Protein AF-A0A920M8R5-F1 (afdb_monomer_lite)

Secondary structure (DSSP, 8-state):
--TTHHHHHHHHHHHHHHHHHHHHTSS-EEEE-SS--GGGEEE--TT---EEE--GGG-EEEETHHHHHHHHHHHS-HHHHHHHHHHHHHHHHHHHHHTT--S--HHHHHHHHHHHHHHHTSHHHHHHHTT--

Structure (mmCIF, N/CA/C/O backbone):
data_AF-A0A920M8R5-F1
#
_entry.id   AF-A0A920M8R5-F1
#
loop_
_atom_site.group_PDB
_atom_site.id
_atom_site.type_symbol
_atom_site.label_atom_id
_atom_site.label_alt_id
_atom_site.label_comp_id
_atom_site.label_asym_id
_atom_site.label_entity_id
_atom_site.label_seq_id
_atom_site.pdbx_PDB_ins_code
_atom_site.Cartn_x
_atom_site.Cartn_y
_atom_site.Cartn_z
_atom_site.occupancy
_atom_site.B_iso_or_equiv
_atom_site.auth_seq_id
_atom_site.auth_comp_id
_atom_site.auth_asym_id
_atom_site.auth_atom_id
_atom_site.pdbx_PDB_model_num
ATOM 1 N N . MET A 1 1 ? 11.599 -15.800 -18.158 1.00 58.66 1 MET A N 1
ATOM 2 C CA . MET A 1 1 ? 11.096 -14.411 -18.231 1.00 58.66 1 MET A CA 1
ATOM 3 C C . MET A 1 1 ? 10.410 -14.191 -19.572 1.00 58.66 1 MET A C 1
ATOM 5 O O . MET A 1 1 ? 10.930 -14.708 -20.558 1.00 58.66 1 MET A O 1
ATOM 9 N N . PRO A 1 2 ? 9.269 -13.483 -19.629 1.00 67.88 2 PRO A N 1
ATOM 10 C CA . PRO A 1 2 ? 8.701 -13.021 -20.895 1.00 67.88 2 PRO A CA 1
ATOM 11 C C . PRO A 1 2 ? 9.684 -12.091 -21.626 1.00 67.88 2 PRO A C 1
ATOM 13 O O . PRO A 1 2 ? 10.646 -11.592 -21.032 1.00 67.88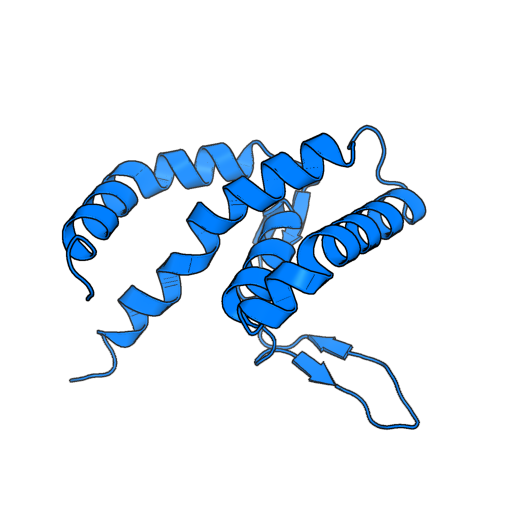 2 PRO A O 1
ATOM 16 N N . GLU A 1 3 ? 9.452 -11.880 -22.919 1.00 82.62 3 GLU A N 1
ATOM 17 C CA . GLU A 1 3 ? 10.273 -11.006 -23.761 1.00 82.62 3 GLU A CA 1
ATOM 18 C C . GLU A 1 3 ? 10.396 -9.597 -23.140 1.00 82.62 3 GLU A C 1
ATOM 20 O O . GLU A 1 3 ? 9.421 -9.049 -22.629 1.00 82.62 3 GLU A O 1
ATOM 25 N N . GLY A 1 4 ? 11.617 -9.048 -23.091 1.00 77.88 4 GLY A N 1
ATOM 26 C CA . GLY A 1 4 ? 11.930 -7.767 -22.430 1.00 77.88 4 GLY A CA 1
ATOM 27 C C . GLY A 1 4 ? 12.098 -7.820 -20.900 1.00 77.88 4 GLY A C 1
ATOM 28 O O . GLY A 1 4 ? 12.553 -6.851 -20.292 1.00 77.88 4 GLY A O 1
ATOM 29 N N . GLY A 1 5 ? 11.805 -8.951 -20.245 1.00 76.12 5 GLY A N 1
ATOM 30 C CA . GLY A 1 5 ? 11.856 -9.053 -18.780 1.00 76.12 5 GLY A CA 1
ATOM 31 C C . GLY A 1 5 ? 13.248 -8.834 -18.167 1.00 76.12 5 GLY A C 1
ATOM 32 O O . GLY A 1 5 ? 13.368 -8.203 -17.119 1.00 76.12 5 GLY A O 1
ATOM 33 N N . ALA A 1 6 ? 14.311 -9.303 -18.829 1.00 79.94 6 ALA A N 1
ATOM 34 C CA . ALA A 1 6 ? 15.690 -9.131 -18.354 1.00 79.94 6 ALA A CA 1
ATOM 35 C C . ALA A 1 6 ? 16.176 -7.673 -18.459 1.00 79.94 6 ALA A C 1
ATOM 37 O O . ALA A 1 6 ? 16.867 -7.171 -17.572 1.00 79.94 6 ALA A O 1
ATOM 38 N N . GLU A 1 7 ? 15.788 -6.973 -19.524 1.00 83.31 7 GLU A N 1
ATOM 39 C CA . GLU A 1 7 ? 16.110 -5.556 -19.727 1.00 83.31 7 GLU A CA 1
ATOM 40 C C . GLU A 1 7 ? 15.396 -4.693 -18.687 1.00 83.31 7 GLU A C 1
ATOM 42 O O . GLU A 1 7 ? 16.002 -3.791 -18.104 1.00 83.31 7 GLU A O 1
ATOM 47 N N . LEU A 1 8 ? 14.135 -5.023 -18.390 1.00 79.44 8 LEU A N 1
ATOM 48 C CA . LEU A 1 8 ? 13.354 -4.332 -17.373 1.00 79.44 8 LEU A CA 1
ATOM 49 C C . LEU A 1 8 ? 13.920 -4.564 -15.965 1.00 79.44 8 LEU A C 1
ATOM 51 O O . LEU A 1 8 ? 14.065 -3.603 -15.208 1.00 79.44 8 LEU A O 1
ATOM 55 N N . LEU A 1 9 ? 14.359 -5.789 -15.649 1.00 77.19 9 LEU A N 1
ATOM 56 C CA . LEU A 1 9 ? 15.069 -6.088 -14.401 1.00 77.19 9 LEU A CA 1
ATOM 57 C C . LEU A 1 9 ? 16.369 -5.279 -14.280 1.00 77.19 9 LEU A C 1
ATOM 59 O O . LEU A 1 9 ? 16.669 -4.725 -13.222 1.00 77.19 9 LEU A O 1
ATOM 63 N N . GLN A 1 10 ? 17.139 -5.164 -15.364 1.00 81.50 10 GLN A N 1
ATOM 64 C CA . GLN A 1 10 ? 18.386 -4.404 -15.351 1.00 81.50 10 GLN A CA 1
ATOM 65 C C . GLN A 1 10 ? 18.142 -2.894 -15.185 1.00 81.50 10 GLN A C 1
ATOM 67 O O . GLN A 1 10 ? 18.890 -2.220 -14.469 1.00 81.50 10 GLN A O 1
ATOM 72 N N . LEU A 1 11 ? 17.097 -2.356 -15.819 1.00 81.31 11 LEU A N 1
ATOM 73 C CA . LEU A 1 11 ? 16.655 -0.968 -15.647 1.00 81.31 11 LEU A CA 1
ATOM 74 C C . LEU A 1 11 ? 16.206 -0.695 -14.209 1.00 81.31 11 LEU A C 1
ATOM 76 O O . LEU A 1 11 ? 16.609 0.316 -13.624 1.00 81.31 11 LEU A O 1
ATOM 80 N N . PHE A 1 12 ? 15.422 -1.608 -13.634 1.00 81.25 12 PHE A N 1
ATOM 81 C CA . PHE A 1 12 ? 14.973 -1.531 -12.250 1.00 81.25 12 PHE A CA 1
ATOM 82 C C . PHE A 1 12 ? 16.157 -1.566 -11.285 1.00 81.25 12 PHE A C 1
ATOM 84 O O . PHE A 1 12 ? 16.301 -0.655 -10.477 1.00 81.25 12 PHE A O 1
ATOM 91 N N . SER A 1 13 ? 17.064 -2.537 -11.424 1.00 82.38 13 SER A N 1
ATOM 92 C CA . SER A 1 13 ? 18.252 -2.677 -10.571 1.00 82.38 13 SER A CA 1
ATOM 93 C C . SER A 1 13 ? 19.110 -1.402 -10.558 1.00 82.38 13 SER A C 1
ATOM 95 O O . SER A 1 13 ? 19.452 -0.889 -9.492 1.00 82.38 13 SER A O 1
ATOM 97 N N . LYS A 1 14 ? 19.365 -0.800 -11.730 1.00 86.62 14 LYS A N 1
ATOM 98 C CA . LYS A 1 14 ? 20.092 0.482 -11.851 1.00 86.62 14 LYS A CA 1
ATOM 99 C C . LYS A 1 14 ? 19.355 1.670 -11.220 1.00 86.62 14 LYS A C 1
ATOM 101 O O . LYS A 1 14 ? 19.975 2.691 -10.918 1.00 86.62 14 LYS A O 1
ATOM 106 N N . SER A 1 15 ? 18.043 1.552 -11.049 1.00 86.44 15 SER A N 1
ATOM 107 C CA . SER A 1 15 ? 17.162 2.596 -10.522 1.00 86.44 15 SER A CA 1
ATOM 108 C C . SER A 1 15 ? 16.694 2.318 -9.094 1.00 86.44 15 SER A C 1
ATOM 110 O O . SER A 1 15 ? 16.039 3.176 -8.512 1.00 86.44 15 SER A O 1
ATOM 112 N N . TYR A 1 16 ? 17.061 1.173 -8.509 1.00 83.19 16 TYR A N 1
ATOM 113 C CA . TYR A 1 16 ? 16.492 0.652 -7.266 1.00 83.19 16 TYR A CA 1
ATOM 114 C C . TYR A 1 16 ? 16.521 1.673 -6.130 1.00 83.19 16 TYR A C 1
ATOM 116 O O . TYR A 1 16 ? 15.489 1.966 -5.530 1.00 83.19 16 TYR A O 1
ATOM 124 N N . LEU A 1 17 ? 17.691 2.271 -5.879 1.00 85.88 17 LEU A N 1
ATOM 125 C CA . LEU A 1 17 ? 17.842 3.283 -4.836 1.00 85.88 17 LEU A CA 1
ATOM 126 C C . LEU A 1 17 ? 16.968 4.508 -5.119 1.00 85.88 17 LEU A C 1
ATOM 128 O O . LEU A 1 17 ? 16.285 4.979 -4.224 1.00 85.88 17 LEU A O 1
ATOM 132 N N . LYS A 1 18 ? 16.939 4.991 -6.367 1.00 89.38 18 LYS A N 1
ATOM 133 C CA . LYS A 1 18 ? 16.141 6.166 -6.751 1.00 89.38 18 LYS A CA 1
ATOM 134 C C . LYS A 1 18 ? 14.649 5.918 -6.558 1.00 89.38 18 LYS A C 1
ATOM 136 O O . LYS A 1 18 ? 13.948 6.787 -6.056 1.00 89.38 18 LYS A O 1
ATOM 141 N N . LEU A 1 19 ? 14.179 4.736 -6.950 1.00 88.44 19 LEU A N 1
ATOM 142 C CA . LEU A 1 19 ? 12.782 4.344 -6.814 1.00 88.44 19 LEU A CA 1
ATOM 143 C C . LEU A 1 19 ? 12.390 4.205 -5.336 1.00 88.44 19 LEU A C 1
ATOM 145 O O . LEU A 1 19 ? 11.349 4.718 -4.940 1.00 88.44 19 LEU A O 1
ATOM 149 N N . ASN A 1 20 ? 13.253 3.611 -4.506 1.00 87.56 20 ASN A N 1
ATOM 150 C CA . ASN A 1 20 ? 13.033 3.530 -3.059 1.00 87.56 20 ASN A CA 1
ATOM 151 C C . ASN A 1 20 ? 13.093 4.902 -2.374 1.00 87.56 20 ASN A C 1
ATOM 153 O O . ASN A 1 20 ? 12.281 5.174 -1.497 1.00 87.56 20 ASN A O 1
ATOM 157 N N . THR A 1 21 ? 13.996 5.797 -2.786 1.00 90.69 21 THR A N 1
ATOM 158 C CA . THR A 1 21 ? 14.029 7.182 -2.289 1.00 90.69 21 THR A CA 1
ATOM 159 C C . THR A 1 21 ? 12.745 7.925 -2.650 1.00 90.69 21 THR A C 1
ATOM 161 O O . THR A 1 21 ? 12.139 8.542 -1.784 1.00 90.69 21 THR A O 1
ATOM 164 N N . ALA A 1 22 ? 12.276 7.805 -3.892 1.00 92.25 22 ALA A N 1
ATOM 165 C CA . ALA A 1 22 ? 11.025 8.423 -4.321 1.00 92.25 22 ALA A CA 1
ATOM 166 C C . ALA A 1 22 ? 9.788 7.805 -3.642 1.00 92.25 22 ALA A C 1
ATOM 168 O O . ALA A 1 22 ? 8.803 8.502 -3.417 1.00 92.25 22 ALA A O 1
ATOM 169 N N . LEU A 1 23 ? 9.815 6.512 -3.291 1.00 90.25 23 LEU A N 1
ATOM 170 C CA . LEU A 1 23 ? 8.786 5.913 -2.436 1.00 90.25 23 LEU A CA 1
ATOM 171 C C . LEU A 1 23 ? 8.848 6.521 -1.029 1.00 90.25 23 LEU A C 1
ATOM 173 O O . LEU A 1 23 ? 7.821 6.921 -0.497 1.00 90.25 23 LEU A O 1
ATOM 177 N N . ALA A 1 24 ? 10.042 6.645 -0.447 1.00 91.00 24 ALA A N 1
ATOM 178 C CA . ALA A 1 24 ? 10.251 7.202 0.888 1.00 91.00 24 ALA A CA 1
ATOM 179 C C . ALA A 1 24 ? 9.786 8.669 1.024 1.00 91.00 24 ALA A C 1
ATOM 181 O O . ALA A 1 24 ? 9.416 9.099 2.113 1.00 91.00 24 ALA A O 1
ATOM 182 N N . GLU A 1 25 ? 9.744 9.435 -0.064 1.00 93.12 25 GLU A N 1
ATOM 183 C CA . GLU A 1 25 ? 9.204 10.803 -0.075 1.00 93.12 25 GLU A CA 1
ATOM 184 C C . GLU A 1 25 ? 7.668 10.867 0.053 1.00 93.12 25 GLU A C 1
ATOM 186 O O . GLU A 1 25 ? 7.113 11.947 0.257 1.00 93.12 25 GLU A O 1
ATOM 191 N N . ARG A 1 26 ? 6.970 9.729 -0.043 1.00 93.19 26 ARG A N 1
ATOM 192 C CA . ARG A 1 26 ? 5.503 9.646 0.042 1.00 93.19 26 ARG A CA 1
ATOM 193 C C . ARG A 1 26 ? 5.022 9.536 1.484 1.00 93.19 26 ARG A C 1
ATOM 195 O O . ARG A 1 26 ? 5.782 9.219 2.395 1.00 93.19 26 ARG A O 1
ATOM 202 N N . ALA A 1 27 ? 3.736 9.786 1.691 1.00 89.75 27 ALA A N 1
ATOM 203 C CA . ALA A 1 27 ? 3.084 9.823 2.995 1.00 89.75 27 ALA A CA 1
ATOM 204 C C . ALA A 1 27 ? 1.697 9.154 2.910 1.00 89.75 27 ALA A C 1
ATOM 206 O O . ALA A 1 27 ? 1.200 8.972 1.805 1.00 89.75 27 ALA A O 1
ATOM 207 N N . PRO A 1 28 ? 1.054 8.803 4.038 1.00 94.75 28 PRO A N 1
ATOM 208 C CA . PRO A 1 28 ? 1.564 8.840 5.409 1.00 94.75 28 PRO A CA 1
ATOM 209 C C . PRO A 1 28 ? 2.534 7.689 5.709 1.00 94.75 28 PRO A C 1
ATOM 211 O O . PRO A 1 28 ? 2.356 6.561 5.248 1.00 94.75 28 PRO A O 1
ATOM 214 N N . TRP A 1 29 ? 3.557 7.976 6.520 1.00 95.81 29 TRP A N 1
ATOM 215 C CA . TRP A 1 29 ? 4.468 6.953 7.038 1.00 95.81 29 TRP A CA 1
ATOM 216 C C . TRP A 1 29 ? 3.848 6.222 8.224 1.00 95.81 29 TRP A C 1
ATOM 218 O O . TRP A 1 29 ? 3.352 6.851 9.156 1.00 95.81 29 TRP A O 1
ATOM 228 N N . THR A 1 30 ? 3.971 4.902 8.222 1.00 95.69 30 THR A N 1
ATOM 229 C CA . THR A 1 30 ? 3.514 4.011 9.288 1.00 95.69 30 THR A CA 1
ATOM 230 C C . THR A 1 30 ? 4.518 2.872 9.492 1.00 95.69 30 THR A C 1
ATOM 232 O O . THR A 1 30 ? 5.576 2.830 8.853 1.00 95.69 30 THR A O 1
ATOM 235 N N . LEU A 1 31 ? 4.209 1.976 10.423 1.00 96.38 31 LEU A N 1
ATOM 236 C CA . LEU A 1 31 ? 4.829 0.663 10.510 1.00 96.38 31 LEU A CA 1
ATOM 237 C C . LEU A 1 31 ? 4.241 -0.211 9.395 1.00 96.38 31 LEU A C 1
ATOM 239 O O . LEU A 1 31 ? 3.056 -0.529 9.428 1.00 96.38 31 LEU A O 1
ATOM 243 N N . ALA A 1 32 ? 5.058 -0.537 8.401 1.00 94.31 32 ALA A N 1
ATOM 244 C CA . ALA A 1 32 ? 4.691 -1.351 7.252 1.00 94.31 32 ALA A CA 1
ATOM 245 C C . ALA A 1 32 ? 5.190 -2.789 7.440 1.00 94.31 32 ALA A C 1
ATOM 247 O O . ALA A 1 32 ? 6.297 -3.022 7.938 1.00 94.31 32 ALA A O 1
ATOM 248 N N . HIS A 1 33 ? 4.374 -3.742 7.012 1.00 95.50 33 HIS A N 1
ATOM 249 C CA . HIS A 1 33 ? 4.674 -5.166 7.013 1.00 95.50 33 HIS A CA 1
ATOM 250 C C . HIS A 1 33 ? 5.753 -5.523 5.981 1.00 95.50 33 HIS A C 1
ATOM 252 O O . HIS A 1 33 ? 6.595 -6.381 6.227 1.00 95.50 33 HIS A O 1
ATOM 258 N N . GLN A 1 34 ? 5.746 -4.836 4.836 1.00 91.19 34 GLN A N 1
ATOM 259 C CA . GLN A 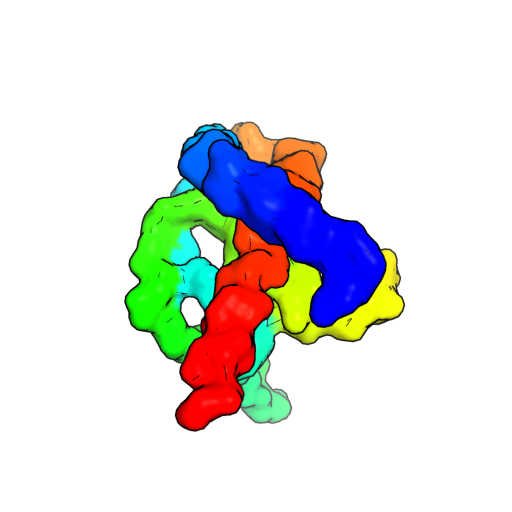1 34 ? 6.654 -4.992 3.695 1.00 91.19 34 GLN A CA 1
ATOM 260 C C . GLN A 1 34 ? 6.549 -6.299 2.891 1.00 91.19 34 GLN A C 1
ATOM 262 O O . GLN A 1 34 ? 7.046 -6.360 1.768 1.00 91.19 34 GLN A O 1
ATOM 267 N N . ASP A 1 35 ? 5.850 -7.301 3.414 1.00 92.38 35 ASP A N 1
ATOM 268 C CA . ASP A 1 35 ? 5.414 -8.497 2.677 1.00 92.38 35 ASP A CA 1
ATOM 269 C C . ASP A 1 35 ? 3.907 -8.738 2.898 1.00 92.38 35 ASP A C 1
ATOM 271 O O . ASP A 1 35 ? 3.483 -9.786 3.380 1.00 92.38 35 ASP A O 1
ATOM 275 N N . TYR A 1 36 ? 3.086 -7.696 2.711 1.00 93.56 36 TYR A N 1
ATOM 276 C CA . TYR A 1 36 ? 1.651 -7.704 3.040 1.00 93.56 36 TYR A CA 1
ATOM 277 C C . TYR A 1 36 ? 0.819 -8.413 1.960 1.00 93.56 36 TYR A C 1
ATOM 279 O O . TYR A 1 36 ? 0.204 -7.784 1.104 1.00 93.56 36 TYR A O 1
ATOM 287 N N . ARG A 1 37 ? 0.856 -9.743 1.967 1.00 92.69 37 ARG A N 1
ATOM 288 C CA . ARG A 1 37 ? 0.206 -10.634 0.991 1.00 92.69 37 ARG A CA 1
ATOM 289 C C . ARG A 1 37 ? -0.765 -11.586 1.680 1.00 92.69 37 ARG A C 1
ATOM 291 O O . ARG A 1 37 ? -0.618 -11.858 2.871 1.00 92.69 37 ARG A O 1
ATOM 298 N N . VAL A 1 38 ? -1.744 -12.102 0.939 1.00 94.75 38 VAL A N 1
ATOM 299 C CA . VAL A 1 38 ? -2.821 -12.941 1.497 1.00 94.75 38 VAL A CA 1
ATOM 300 C C . VAL A 1 38 ? -2.302 -14.218 2.164 1.00 94.75 38 VAL A C 1
ATOM 302 O O . VAL A 1 38 ? -2.906 -14.699 3.115 1.00 94.75 38 VAL A O 1
ATOM 305 N N . GLU A 1 39 ? -1.155 -14.748 1.736 1.00 94.69 39 GLU A N 1
ATOM 306 C CA . GLU A 1 39 ? -0.536 -15.928 2.354 1.00 94.69 39 GLU A CA 1
ATOM 307 C C . GLU A 1 39 ? 0.005 -15.661 3.764 1.00 94.69 39 GLU A C 1
ATOM 309 O O . GLU A 1 39 ? 0.174 -16.602 4.536 1.00 94.69 39 GLU A O 1
ATOM 314 N N . ASN A 1 40 ? 0.221 -14.389 4.113 1.00 96.69 40 ASN A N 1
ATOM 315 C CA . ASN A 1 40 ? 0.609 -13.944 5.450 1.00 96.69 40 ASN A CA 1
ATOM 316 C C . ASN A 1 40 ? -0.613 -13.526 6.292 1.00 96.69 40 ASN A C 1
ATOM 318 O O . ASN A 1 40 ? -0.471 -12.852 7.314 1.00 96.69 40 ASN A O 1
ATOM 322 N N . MET A 1 41 ? -1.825 -13.919 5.882 1.00 96.75 41 MET A N 1
ATOM 323 C CA . MET A 1 41 ? -3.073 -13.615 6.580 1.00 96.75 41 MET A CA 1
ATOM 324 C C . MET A 1 41 ? -3.795 -14.893 7.000 1.00 96.75 41 MET A C 1
ATOM 326 O O . MET A 1 41 ? -4.029 -15.803 6.206 1.00 96.75 41 MET A O 1
ATOM 330 N N . LEU A 1 42 ? -4.187 -14.939 8.270 1.00 96.94 42 LEU A N 1
ATOM 331 C CA . LEU A 1 42 ? -5.077 -15.954 8.814 1.00 96.94 42 LEU A CA 1
ATOM 332 C C . LEU A 1 42 ? -6.461 -15.331 8.974 1.00 96.94 42 LEU A C 1
ATOM 334 O O . LEU A 1 42 ? -6.630 -14.372 9.728 1.00 96.94 42 LEU A O 1
ATOM 338 N N . PHE A 1 43 ? -7.434 -15.882 8.258 1.00 95.31 43 PHE A N 1
ATOM 339 C CA . PHE A 1 43 ? -8.824 -15.448 8.317 1.00 95.31 43 PHE A CA 1
ATOM 340 C C . PHE A 1 43 ? -9.568 -16.254 9.375 1.00 95.31 43 PHE A C 1
ATOM 342 O O . PHE A 1 43 ? -9.434 -17.481 9.438 1.00 95.31 43 PHE A O 1
ATOM 349 N N . GLY A 1 44 ? -10.343 -15.562 10.205 1.00 93.50 44 GLY A N 1
ATOM 350 C CA . GLY A 1 44 ? -11.248 -16.202 11.143 1.00 93.50 44 GLY A CA 1
ATOM 351 C C . GLY A 1 44 ? -12.381 -16.976 10.450 1.00 93.50 44 GLY A C 1
ATOM 352 O O . GLY A 1 44 ? -12.442 -17.117 9.226 1.00 93.50 44 GLY A O 1
ATOM 353 N N . ASN A 1 45 ? -13.257 -17.569 11.258 1.00 93.06 45 ASN A N 1
ATOM 354 C CA . ASN A 1 45 ? -14.365 -18.396 10.780 1.00 93.06 45 ASN A CA 1
ATOM 355 C C . ASN A 1 45 ? -15.682 -17.594 10.736 1.00 93.06 45 ASN A C 1
ATOM 357 O O . ASN A 1 45 ? -15.705 -16.394 10.961 1.00 93.06 45 ASN A O 1
ATOM 361 N N . ALA A 1 46 ? -16.814 -18.254 10.478 1.00 89.50 46 ALA A N 1
ATOM 362 C CA . ALA A 1 46 ? -18.111 -17.571 10.400 1.00 89.50 46 ALA A CA 1
ATOM 363 C C . ALA A 1 46 ? -18.548 -16.859 11.702 1.00 89.50 46 ALA A C 1
ATOM 365 O O . ALA A 1 46 ? -19.446 -16.023 11.656 1.00 89.50 46 ALA A O 1
ATOM 366 N N . GLU A 1 47 ? -17.952 -17.196 12.847 1.00 93.38 47 GLU A N 1
ATOM 367 C CA . GLU A 1 47 ? -18.240 -16.590 14.153 1.00 93.38 47 GLU A CA 1
ATOM 368 C C . GLU A 1 47 ? -17.218 -15.505 14.542 1.00 93.38 47 GLU A C 1
ATOM 370 O O . GLU A 1 47 ? -17.449 -14.782 15.509 1.00 93.38 47 GLU A O 1
ATOM 375 N N . ASN A 1 48 ? -16.106 -15.384 13.805 1.00 89.38 48 ASN A N 1
ATOM 376 C CA . ASN A 1 48 ? -15.065 -14.381 14.017 1.00 89.38 48 ASN A CA 1
ATOM 377 C C . ASN A 1 48 ? -14.521 -13.885 12.667 1.00 89.38 48 ASN A C 1
ATOM 379 O O . ASN A 1 48 ? -13.795 -14.615 11.998 1.00 89.38 48 ASN A O 1
ATOM 383 N N . ASP A 1 49 ? -14.836 -12.648 12.289 1.00 91.31 49 ASP A N 1
ATOM 384 C CA . ASP A 1 49 ? -14.404 -12.013 11.038 1.00 91.31 49 ASP A CA 1
ATOM 385 C C . ASP A 1 49 ? -13.031 -11.319 11.129 1.00 91.31 49 ASP A C 1
ATOM 387 O O . ASP A 1 49 ? -12.619 -10.618 10.203 1.00 91.31 49 ASP A O 1
ATOM 391 N N . GLU A 1 50 ? -12.287 -11.536 12.217 1.00 94.88 50 GLU A N 1
ATOM 392 C CA . GLU A 1 50 ? -10.939 -11.001 12.388 1.00 94.88 50 GLU A CA 1
ATOM 393 C C . GLU A 1 50 ? -9.939 -11.567 11.367 1.00 94.88 50 GLU A C 1
ATOM 395 O O . GLU A 1 50 ? -9.947 -12.748 10.998 1.00 94.88 50 GLU A O 1
ATOM 400 N N . VAL A 1 51 ? -8.993 -10.711 10.977 1.00 95.56 51 VAL A N 1
ATOM 401 C CA . VAL A 1 51 ? -7.821 -11.078 10.179 1.00 95.56 51 VAL A CA 1
ATOM 402 C C . VAL A 1 51 ? -6.577 -10.928 11.044 1.00 95.56 51 VAL A C 1
ATOM 404 O O . VAL A 1 51 ? -6.272 -9.840 11.533 1.00 95.56 51 VAL A O 1
ATOM 407 N N . THR A 1 52 ? -5.830 -12.017 11.218 1.00 96.75 52 THR A N 1
ATOM 408 C CA . THR A 1 52 ? -4.523 -11.990 11.887 1.00 96.75 52 THR A CA 1
ATOM 409 C C . THR A 1 52 ? -3.414 -11.970 10.845 1.00 96.75 52 THR A C 1
ATOM 411 O O . THR A 1 52 ? -3.296 -12.890 10.038 1.00 96.75 52 THR A O 1
ATOM 414 N N . VAL A 1 53 ? -2.572 -10.939 10.892 1.00 97.19 53 VAL A N 1
ATOM 415 C CA . VAL A 1 53 ? -1.398 -10.804 10.019 1.00 97.19 53 VAL A CA 1
ATOM 416 C C . VAL A 1 53 ? -0.189 -11.438 10.705 1.00 97.19 53 VAL A C 1
ATOM 418 O O . VAL A 1 53 ? 0.134 -11.091 11.845 1.00 97.19 53 VAL A O 1
ATOM 421 N N . ILE A 1 54 ? 0.476 -12.360 10.014 1.00 97.69 54 ILE A N 1
ATOM 422 C CA . ILE A 1 54 ? 1.670 -13.074 10.481 1.00 97.69 54 ILE A CA 1
ATOM 423 C C . ILE A 1 54 ? 2.887 -12.708 9.629 1.00 97.69 54 ILE A C 1
ATOM 425 O O . ILE A 1 54 ? 2.761 -12.016 8.636 1.00 97.69 54 ILE A O 1
ATOM 429 N N . ASP A 1 55 ? 4.056 -13.221 10.003 1.00 96.38 55 ASP A N 1
ATOM 430 C CA . ASP A 1 55 ? 5.310 -13.034 9.264 1.00 96.38 55 ASP A CA 1
ATOM 431 C C . ASP A 1 55 ? 5.845 -11.588 9.194 1.00 96.38 55 ASP A C 1
ATOM 433 O O . ASP A 1 55 ? 6.271 -11.063 8.167 1.00 96.38 55 ASP A O 1
ATOM 437 N N . TRP A 1 56 ? 5.930 -10.959 10.365 1.00 96.25 56 TRP A N 1
ATOM 438 C CA . TRP A 1 56 ? 6.476 -9.612 10.542 1.00 96.25 56 TRP A CA 1
ATOM 439 C C . TRP A 1 56 ? 8.015 -9.531 10.456 1.00 96.25 56 TRP A C 1
ATOM 441 O O . TRP A 1 56 ? 8.606 -8.561 10.930 1.00 96.25 56 TRP A O 1
ATOM 451 N N . GLN A 1 57 ? 8.710 -10.527 9.893 1.00 92.38 57 GLN A N 1
ATOM 452 C CA . GLN A 1 57 ? 10.182 -10.534 9.865 1.00 92.38 57 GLN A CA 1
ATOM 453 C C . GLN A 1 57 ? 10.775 -9.417 8.984 1.00 92.38 57 GLN A C 1
ATOM 455 O O . GLN A 1 57 ? 11.897 -8.974 9.226 1.00 92.38 57 GLN A O 1
ATOM 460 N N . GLY A 1 58 ? 10.011 -8.937 7.995 1.00 86.81 58 GLY A N 1
ATOM 461 C CA . GLY A 1 58 ? 10.373 -7.833 7.095 1.00 86.81 58 GLY A CA 1
ATOM 462 C C . GLY A 1 58 ? 9.930 -6.442 7.563 1.00 86.81 58 GLY A C 1
ATOM 463 O O . GLY A 1 58 ? 10.074 -5.471 6.819 1.00 86.81 58 GLY A O 1
ATOM 464 N N . ILE A 1 59 ? 9.382 -6.332 8.777 1.00 94.44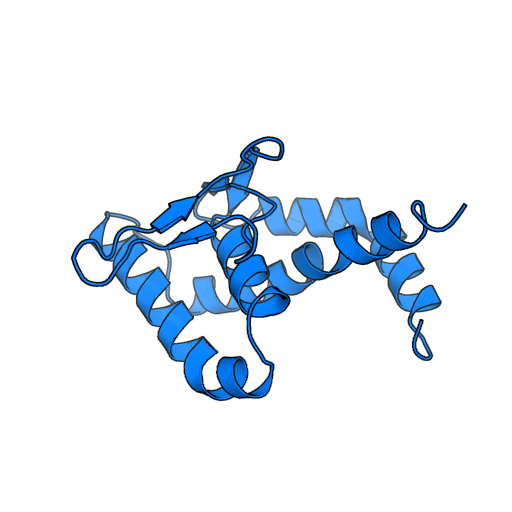 59 ILE A N 1
ATOM 465 C CA . ILE A 1 59 ? 8.772 -5.101 9.281 1.00 94.44 59 ILE A CA 1
ATOM 466 C C . ILE A 1 59 ? 9.708 -3.892 9.164 1.00 94.44 59 ILE A C 1
ATOM 468 O O . ILE A 1 59 ? 10.903 -3.950 9.462 1.00 94.44 59 ILE A O 1
ATOM 472 N N . GLY A 1 60 ? 9.156 -2.751 8.765 1.00 93.25 60 GLY A N 1
ATOM 473 C CA . GLY A 1 60 ? 9.902 -1.501 8.761 1.00 93.25 60 GLY A CA 1
ATOM 474 C C . GLY A 1 60 ? 9.006 -0.283 8.702 1.00 93.25 60 GLY A C 1
ATOM 475 O O . GLY A 1 60 ? 7.793 -0.366 8.856 1.00 93.25 60 GLY A O 1
ATOM 476 N N . ARG A 1 61 ? 9.619 0.886 8.535 1.00 94.88 61 ARG A N 1
ATOM 477 C CA . ARG A 1 61 ? 8.901 2.158 8.520 1.00 94.88 61 ARG A CA 1
ATOM 478 C C . ARG A 1 61 ? 8.872 2.706 7.100 1.00 94.88 61 ARG A C 1
ATOM 480 O O . ARG A 1 61 ? 9.924 2.817 6.476 1.00 94.88 61 ARG A O 1
ATOM 487 N N . GLY A 1 62 ? 7.692 3.075 6.622 1.00 94.00 62 GLY A N 1
ATOM 488 C CA . GLY A 1 62 ? 7.517 3.587 5.267 1.00 94.00 62 GLY A CA 1
ATOM 489 C C . GLY A 1 62 ? 6.071 3.976 4.968 1.00 94.00 62 GLY A C 1
ATOM 490 O O . GLY A 1 62 ? 5.224 3.912 5.863 1.00 94.00 62 GLY A O 1
ATOM 491 N N . PRO A 1 63 ? 5.775 4.402 3.730 1.00 95.00 63 PRO A N 1
ATOM 492 C CA . PRO A 1 63 ? 4.420 4.742 3.316 1.00 95.00 63 PRO A CA 1
ATOM 493 C C . PRO A 1 63 ? 3.493 3.524 3.402 1.00 95.00 63 PRO A C 1
ATOM 495 O O . PRO A 1 63 ? 3.759 2.507 2.764 1.00 95.00 63 PRO A O 1
ATOM 498 N N . GLY A 1 64 ? 2.379 3.630 4.134 1.00 95.00 64 GLY A N 1
ATOM 499 C CA . GLY A 1 64 ? 1.452 2.496 4.322 1.00 95.00 64 GLY A CA 1
ATOM 500 C C . GLY A 1 64 ? 0.829 1.981 3.019 1.00 95.00 64 GLY A C 1
ATOM 501 O O . GLY A 1 64 ? 0.518 0.804 2.881 1.00 95.00 64 GLY A O 1
ATOM 502 N N . VAL A 1 65 ? 0.738 2.851 2.011 1.00 95.25 65 VAL A N 1
ATOM 503 C CA . VAL A 1 65 ? 0.256 2.515 0.664 1.00 95.25 65 VAL A CA 1
ATOM 504 C C . VAL A 1 65 ? 1.108 1.453 -0.048 1.00 95.25 65 VAL A C 1
ATOM 506 O O . VAL A 1 65 ? 0.624 0.813 -0.979 1.00 95.25 65 VAL A O 1
ATOM 509 N N . TYR A 1 66 ? 2.352 1.226 0.391 1.00 94.69 66 TYR A N 1
ATOM 510 C CA . TYR A 1 66 ? 3.176 0.133 -0.122 1.00 94.69 66 TYR A CA 1
ATOM 511 C C . TYR A 1 66 ? 2.527 -1.234 0.127 1.00 94.69 66 TYR A C 1
ATOM 513 O O . TYR A 1 66 ? 2.358 -2.008 -0.814 1.00 94.69 66 TYR A O 1
ATOM 521 N N . ASP A 1 67 ? 2.097 -1.492 1.363 1.00 95.31 67 ASP A N 1
ATOM 522 C CA . ASP A 1 67 ? 1.445 -2.749 1.737 1.00 95.31 67 ASP A CA 1
ATOM 523 C C . ASP A 1 67 ? 0.112 -2.923 0.994 1.00 95.31 67 ASP A C 1
ATOM 525 O O . ASP A 1 67 ? -0.196 -4.014 0.519 1.00 95.31 67 ASP A O 1
ATOM 529 N N . LEU A 1 68 ? -0.644 -1.833 0.801 1.00 95.94 68 LEU A N 1
ATOM 530 C CA . LEU A 1 68 ? -1.875 -1.848 0.004 1.00 95.94 68 LEU A CA 1
ATOM 531 C C . LEU A 1 68 ? -1.608 -2.244 -1.457 1.00 95.94 68 LEU A C 1
ATOM 533 O O . LEU A 1 68 ? -2.312 -3.086 -2.013 1.00 95.94 68 LEU A O 1
ATOM 537 N N . ALA A 1 69 ? -0.602 -1.640 -2.094 1.00 94.75 69 ALA A N 1
ATOM 538 C CA . ALA A 1 69 ? -0.238 -1.958 -3.473 1.00 94.75 69 ALA A CA 1
ATOM 539 C C . ALA A 1 69 ? 0.261 -3.400 -3.615 1.00 94.75 69 ALA A C 1
ATOM 541 O O . ALA A 1 69 ? -0.107 -4.083 -4.569 1.00 94.75 69 ALA A O 1
ATOM 542 N N . TYR A 1 70 ? 1.056 -3.874 -2.657 1.00 92.81 70 TYR A N 1
ATOM 543 C CA . TYR A 1 70 ? 1.569 -5.240 -2.653 1.00 92.81 70 TYR A CA 1
ATOM 544 C C . TYR A 1 70 ? 0.447 -6.275 -2.478 1.00 92.81 70 TYR A C 1
ATOM 546 O O . TYR A 1 70 ? 0.390 -7.241 -3.239 1.00 92.81 70 TYR A O 1
ATOM 554 N N . LEU A 1 71 ? -0.503 -6.028 -1.569 1.00 94.69 71 LEU A N 1
ATOM 555 C CA . LEU A 1 71 ? -1.665 -6.893 -1.369 1.00 94.69 71 LEU A CA 1
ATOM 556 C C . LEU A 1 71 ? -2.534 -6.967 -2.621 1.00 94.69 71 LEU A C 1
ATOM 558 O O . LEU A 1 71 ? -2.770 -8.052 -3.147 1.00 94.69 71 LEU A O 1
ATOM 562 N N . LEU A 1 72 ? -3.007 -5.818 -3.111 1.00 95.12 72 LEU A N 1
ATOM 563 C CA . LEU A 1 72 ? -3.940 -5.799 -4.235 1.00 95.12 72 LEU A CA 1
ATOM 564 C C . LEU A 1 72 ? -3.259 -6.317 -5.507 1.00 95.12 72 LEU A C 1
ATOM 566 O O . LEU A 1 72 ? -3.816 -7.158 -6.204 1.00 95.12 72 LEU A O 1
ATOM 570 N N . GLY A 1 73 ? -2.034 -5.872 -5.790 1.00 91.38 73 GLY A N 1
ATOM 571 C CA . GLY A 1 73 ? -1.303 -6.269 -6.990 1.00 91.38 73 GLY A CA 1
ATOM 572 C C . GLY A 1 73 ? -0.829 -7.725 -6.984 1.00 91.38 73 GLY A C 1
ATOM 573 O O . GLY A 1 73 ? -0.774 -8.337 -8.050 1.00 91.38 73 GLY A O 1
ATOM 574 N N . GLY A 1 74 ? -0.481 -8.272 -5.815 1.00 88.50 74 GLY A N 1
ATOM 575 C CA . GLY A 1 74 ? 0.108 -9.608 -5.682 1.00 88.50 74 GLY A CA 1
ATOM 576 C C . GLY A 1 74 ? -0.859 -10.711 -5.253 1.00 88.50 74 GLY A C 1
ATOM 577 O O . GLY A 1 74 ? -0.586 -11.876 -5.519 1.00 88.50 74 GLY A O 1
ATOM 578 N N . SER A 1 75 ? -1.973 -10.367 -4.599 1.00 92.50 75 SER A N 1
ATOM 579 C CA . SER A 1 75 ? -2.884 -11.342 -3.972 1.00 92.50 75 SER A CA 1
ATOM 580 C C . SER A 1 75 ? -4.298 -11.362 -4.559 1.00 92.50 75 SER A C 1
ATOM 582 O O . SER A 1 75 ? -5.158 -12.076 -4.045 1.00 92.50 75 SER A O 1
ATOM 584 N N . MET A 1 76 ? -4.568 -10.589 -5.614 1.00 93.38 76 MET A N 1
ATOM 585 C CA . MET A 1 76 ? -5.862 -10.597 -6.299 1.00 93.38 76 MET A CA 1
ATOM 586 C C . MET A 1 76 ? -5.745 -11.100 -7.732 1.00 93.38 76 MET A C 1
ATOM 588 O O . MET A 1 76 ? -4.840 -10.723 -8.478 1.00 93.38 76 MET A O 1
ATOM 592 N N . GLU A 1 77 ? -6.748 -11.873 -8.147 1.00 93.56 77 GLU A N 1
ATOM 593 C CA . GLU A 1 77 ? -6.967 -12.176 -9.558 1.00 93.56 77 GLU A CA 1
ATOM 594 C C . GLU A 1 77 ? -7.138 -10.882 -10.361 1.00 93.56 77 GLU A C 1
ATOM 596 O O . GLU A 1 77 ? -7.794 -9.935 -9.922 1.00 93.56 77 GLU A O 1
ATOM 601 N N . THR A 1 78 ? -6.558 -10.840 -11.563 1.00 91.56 78 THR A N 1
ATOM 602 C CA . THR A 1 78 ? -6.465 -9.594 -12.347 1.00 91.56 78 THR A CA 1
ATOM 603 C C . THR A 1 78 ? -7.832 -8.984 -12.650 1.00 91.56 78 THR A C 1
ATOM 605 O O . THR A 1 78 ? -7.996 -7.772 -12.511 1.00 91.56 78 THR A O 1
ATOM 608 N N . GLU A 1 79 ? -8.815 -9.796 -13.046 1.00 96.12 79 GLU A N 1
ATOM 609 C CA . GLU A 1 79 ? -10.156 -9.287 -13.359 1.00 96.12 79 GLU A CA 1
ATOM 610 C C . GLU A 1 79 ? -10.886 -8.813 -12.098 1.00 96.12 79 GLU A C 1
ATOM 612 O O . GLU A 1 79 ? -11.437 -7.715 -12.092 1.00 96.12 79 GLU A O 1
ATOM 617 N N . LEU A 1 80 ? -10.772 -9.555 -10.990 1.00 96.19 80 LEU A N 1
ATOM 618 C CA . LEU A 1 80 ? -11.346 -9.142 -9.710 1.00 96.19 80 LEU A CA 1
ATOM 619 C C . LEU A 1 80 ? -10.750 -7.809 -9.237 1.00 96.19 80 LEU A C 1
ATOM 621 O O . LEU A 1 80 ? -11.478 -6.933 -8.771 1.00 96.19 80 LEU A O 1
ATOM 625 N N . ARG A 1 81 ? -9.434 -7.620 -9.385 1.00 95.94 81 ARG A N 1
ATOM 626 C CA . ARG A 1 81 ? -8.793 -6.341 -9.072 1.00 95.94 81 ARG A CA 1
ATOM 627 C C . ARG A 1 81 ? -9.327 -5.227 -9.963 1.00 95.94 81 ARG A C 1
ATOM 629 O O . ARG A 1 81 ? -9.717 -4.198 -9.436 1.00 95.94 81 ARG A O 1
ATOM 636 N N . ARG A 1 82 ? -9.403 -5.409 -11.283 1.00 95.44 82 ARG A N 1
ATOM 637 C CA . ARG A 1 82 ? -9.925 -4.367 -12.193 1.00 95.44 82 ARG A CA 1
ATOM 638 C C . ARG A 1 82 ? -11.336 -3.912 -11.836 1.00 95.44 82 ARG A C 1
ATOM 640 O O . ARG A 1 82 ? -11.639 -2.733 -11.982 1.00 95.44 82 ARG A O 1
ATOM 647 N N . GLU A 1 83 ? -12.170 -4.837 -11.377 1.00 98.06 83 GLU A N 1
ATOM 648 C CA . GLU A 1 83 ? -13.540 -4.545 -10.960 1.00 98.06 83 GLU A CA 1
ATOM 649 C C . GLU A 1 83 ? -13.611 -3.780 -9.628 1.00 98.06 83 GLU A C 1
ATOM 651 O O . GLU A 1 83 ? -14.498 -2.947 -9.471 1.00 98.06 83 GLU A O 1
ATOM 656 N N . ASN A 1 84 ? -12.687 -4.023 -8.687 1.00 97.81 84 ASN A N 1
ATOM 657 C CA . ASN A 1 84 ? -12.821 -3.576 -7.289 1.00 97.81 84 ASN A CA 1
ATOM 658 C C . ASN A 1 84 ? -11.722 -2.609 -6.801 1.00 97.81 84 ASN A C 1
ATOM 660 O O . ASN A 1 84 ? -11.849 -2.022 -5.729 1.00 97.81 84 ASN A O 1
ATOM 664 N N . GLU A 1 85 ? -10.629 -2.427 -7.546 1.00 96.88 85 GLU A N 1
ATOM 665 C CA . GLU A 1 85 ? -9.418 -1.716 -7.099 1.00 96.88 85 GLU A CA 1
ATOM 666 C C . GLU A 1 85 ? -9.716 -0.296 -6.629 1.00 96.88 85 GLU A C 1
ATOM 668 O O . GLU A 1 85 ? -9.248 0.129 -5.573 1.00 96.88 85 GLU A O 1
ATOM 673 N N . ARG A 1 86 ? -10.526 0.441 -7.395 1.00 97.56 86 ARG A N 1
ATOM 674 C CA . ARG A 1 86 ? -10.848 1.826 -7.054 1.00 97.56 86 ARG A CA 1
ATOM 675 C C . ARG A 1 86 ? -11.615 1.910 -5.738 1.00 97.56 86 ARG A C 1
ATOM 677 O O . ARG A 1 86 ? -11.275 2.752 -4.909 1.00 97.56 86 ARG A O 1
ATOM 684 N N . ASP A 1 87 ? -12.591 1.033 -5.541 1.00 98.38 87 ASP A N 1
ATOM 685 C CA . ASP A 1 87 ? -13.430 1.021 -4.345 1.00 98.38 87 ASP A CA 1
ATOM 686 C C . ASP A 1 87 ? -12.626 0.604 -3.109 1.00 98.38 87 ASP A C 1
ATOM 688 O O . ASP A 1 87 ? -12.756 1.224 -2.054 1.00 98.38 87 ASP A O 1
ATOM 692 N N . LEU A 1 88 ? -11.713 -0.362 -3.249 1.00 98.12 88 LEU A N 1
ATOM 693 C CA . LEU A 1 88 ? -10.802 -0.772 -2.175 1.00 98.12 88 LEU A CA 1
ATOM 694 C C . LEU A 1 88 ? -9.835 0.353 -1.777 1.00 98.12 88 LEU A C 1
ATOM 696 O O . LEU A 1 88 ? -9.617 0.590 -0.588 1.00 98.12 88 LEU A O 1
ATOM 700 N N . VAL A 1 89 ? -9.290 1.095 -2.747 1.00 98.12 89 VAL A N 1
ATOM 701 C CA . VAL A 1 89 ? -8.429 2.254 -2.459 1.00 98.12 89 VAL A CA 1
ATOM 702 C C . VAL A 1 89 ? -9.222 3.385 -1.788 1.00 98.12 89 VAL A C 1
ATOM 704 O O . VAL A 1 89 ? -8.713 4.029 -0.870 1.00 98.12 89 VAL A O 1
ATOM 707 N N . VAL A 1 90 ? -10.478 3.610 -2.187 1.00 98.56 90 VAL A N 1
ATOM 708 C CA . VAL A 1 90 ? -11.376 4.573 -1.524 1.00 98.56 90 VAL A CA 1
ATOM 709 C C . VAL A 1 90 ? -11.697 4.143 -0.093 1.00 98.56 90 VAL A C 1
ATOM 711 O O . VAL A 1 90 ? -11.672 4.982 0.809 1.00 98.56 90 VAL A O 1
ATOM 714 N N . ALA A 1 91 ? -11.962 2.857 0.140 1.00 98.50 91 ALA A N 1
ATOM 715 C CA . ALA A 1 91 ? -12.213 2.326 1.475 1.00 98.50 91 ALA A CA 1
ATOM 716 C C . ALA A 1 91 ? -10.994 2.527 2.389 1.00 98.50 91 ALA A C 1
ATOM 718 O O . ALA A 1 91 ? -11.133 3.054 3.491 1.00 98.50 91 ALA A O 1
ATOM 719 N N . TYR A 1 92 ? -9.792 2.218 1.894 1.00 98.12 92 TYR A N 1
ATOM 720 C CA . TYR A 1 92 ? -8.544 2.469 2.615 1.00 98.12 92 TYR A CA 1
ATOM 721 C C . TYR A 1 92 ? -8.352 3.958 2.950 1.00 98.12 92 TYR A C 1
ATOM 723 O O . TYR A 1 92 ? -8.030 4.301 4.085 1.00 98.12 92 TYR A O 1
ATOM 731 N N . HIS A 1 93 ? -8.588 4.860 1.988 1.00 98.44 93 HIS A N 1
ATOM 732 C CA . HIS A 1 93 ? -8.519 6.311 2.221 1.00 98.44 93 HIS A CA 1
ATOM 733 C C . HIS A 1 93 ? -9.488 6.771 3.308 1.00 98.44 93 HIS A C 1
ATOM 735 O O . HIS A 1 93 ? -9.111 7.520 4.209 1.00 98.44 93 HIS A O 1
ATOM 741 N N . THR A 1 94 ? -10.728 6.294 3.219 1.00 98.50 94 THR A N 1
ATOM 742 C CA . THR A 1 94 ? -11.799 6.637 4.154 1.00 98.50 94 THR A CA 1
ATOM 743 C C . THR A 1 94 ? -11.417 6.231 5.572 1.00 98.50 94 THR A C 1
ATOM 745 O O . THR A 1 94 ? -11.578 7.033 6.490 1.00 98.50 94 THR A O 1
ATOM 748 N N . GLU A 1 95 ? -10.846 5.036 5.739 1.00 97.94 95 GLU A N 1
ATOM 749 C CA . GLU A 1 95 ? -10.409 4.541 7.043 1.00 97.94 95 GLU A CA 1
ATOM 750 C C . GLU A 1 95 ? -9.185 5.301 7.580 1.00 97.94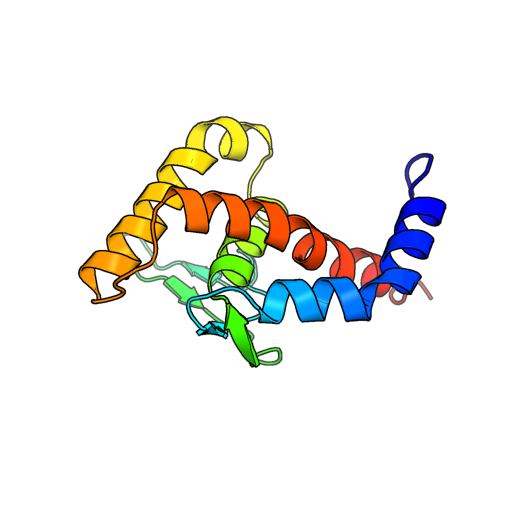 95 GLU A C 1
ATOM 752 O O . GLU A 1 95 ? -9.104 5.604 8.768 1.00 97.94 95 GLU A O 1
ATOM 757 N N . LEU A 1 96 ? -8.241 5.703 6.723 1.00 97.31 96 LEU A N 1
ATOM 758 C CA . LEU A 1 96 ? -7.147 6.577 7.161 1.00 97.31 96 LEU A CA 1
ATOM 759 C C . LEU A 1 96 ? -7.678 7.910 7.705 1.00 97.31 96 LEU A C 1
ATOM 761 O O . LEU A 1 96 ? -7.264 8.359 8.776 1.00 97.31 96 LEU A O 1
ATOM 765 N N . CYS A 1 97 ? -8.599 8.545 6.978 1.00 97.75 97 CYS A N 1
ATOM 766 C CA . CYS A 1 97 ? -9.176 9.820 7.390 1.00 97.75 97 CYS A CA 1
ATOM 767 C C . CYS A 1 97 ? -10.058 9.690 8.639 1.00 97.75 97 CYS A C 1
ATOM 769 O O . CYS A 1 97 ? -10.002 10.567 9.501 1.00 97.75 97 CYS A O 1
ATOM 771 N N . SER A 1 98 ? -10.830 8.605 8.781 1.00 98.19 98 SER A N 1
ATOM 772 C CA . SER A 1 98 ? -11.631 8.347 9.989 1.00 98.19 98 SER A CA 1
ATOM 773 C C . SER A 1 98 ? -10.754 8.193 11.239 1.00 98.19 98 SER A C 1
ATOM 775 O O . SER A 1 98 ? -11.163 8.597 12.327 1.00 98.19 98 SER A O 1
ATOM 777 N N . ASN A 1 99 ? -9.519 7.707 11.072 1.00 97.25 99 ASN A N 1
ATOM 778 C CA . ASN A 1 99 ? -8.512 7.574 12.126 1.00 97.25 99 ASN A CA 1
ATOM 779 C C . ASN A 1 99 ? -7.593 8.807 12.274 1.00 97.25 99 ASN A C 1
ATOM 781 O O . ASN A 1 99 ? -6.564 8.740 12.948 1.00 97.25 99 ASN A O 1
ATOM 785 N N . GLY A 1 100 ? -7.962 9.951 11.688 1.00 97.12 100 GLY A N 1
ATOM 786 C CA . GLY A 1 100 ? -7.305 11.240 11.934 1.00 97.12 100 GLY A CA 1
ATOM 787 C C . GLY A 1 100 ? -6.130 11.571 11.012 1.00 97.12 100 GLY A C 1
ATOM 788 O O . GLY A 1 100 ? -5.384 12.510 11.292 1.00 97.12 100 GLY A O 1
ATOM 789 N N . VAL A 1 101 ? -5.941 10.840 9.907 1.00 96.75 101 VAL A N 1
ATOM 790 C CA . VAL A 1 101 ? -4.996 11.260 8.863 1.00 96.75 101 VAL A CA 1
ATOM 791 C C . VAL A 1 101 ? -5.587 12.438 8.086 1.00 96.75 101 VAL A C 1
ATOM 793 O O . VAL A 1 101 ? -6.580 12.305 7.369 1.00 96.75 101 VAL A O 1
ATOM 796 N N . GLU A 1 102 ? -4.938 13.593 8.197 1.00 95.62 102 GLU A N 1
ATOM 797 C CA . GLU A 1 102 ? -5.323 14.838 7.530 1.00 95.62 102 GLU A CA 1
ATOM 798 C C . GLU A 1 102 ? -4.331 15.223 6.420 1.00 95.62 102 GLU A C 1
ATOM 800 O O . GLU A 1 102 ? -3.200 14.739 6.366 1.00 95.62 102 GLU A O 1
ATOM 805 N N . GLY A 1 103 ? -4.744 16.114 5.512 1.00 95.19 103 GLY A N 1
ATOM 806 C CA . GLY A 1 103 ? -3.865 16.649 4.459 1.00 95.19 103 GLY A CA 1
ATOM 807 C C . GLY A 1 103 ? -3.468 15.645 3.368 1.00 95.19 103 GLY A C 1
ATOM 808 O O . GLY A 1 103 ? -2.647 15.970 2.513 1.00 95.19 103 GLY A O 1
ATOM 809 N N . TYR A 1 104 ? -4.062 14.450 3.368 1.00 96.19 104 TYR A N 1
ATOM 810 C CA . TYR A 1 104 ? -3.822 13.396 2.389 1.00 96.19 104 TYR A CA 1
ATOM 811 C C . TYR A 1 104 ? -5.086 13.142 1.569 1.00 96.19 104 TYR A C 1
ATOM 813 O O . TYR A 1 104 ? -6.062 12.595 2.076 1.00 96.19 104 TYR A O 1
ATOM 821 N N . SER A 1 105 ? -5.110 13.593 0.313 1.00 97.31 105 SER A N 1
ATOM 822 C CA . SER A 1 105 ? -6.282 13.445 -0.557 1.00 97.31 105 SER A CA 1
ATOM 823 C C . SER A 1 105 ? -6.336 12.064 -1.214 1.00 97.31 105 SER A C 1
ATOM 825 O O . SER A 1 105 ? -5.318 11.389 -1.366 1.00 97.31 105 SER A O 1
ATOM 827 N N . LEU A 1 106 ? -7.527 11.673 -1.675 1.00 97.94 106 LEU A N 1
ATOM 828 C CA . LEU A 1 106 ? -7.712 10.448 -2.455 1.00 97.94 106 LEU A CA 1
ATOM 829 C C . LEU A 1 106 ? -6.875 10.447 -3.748 1.00 97.94 106 LEU A C 1
ATOM 831 O O . LEU A 1 106 ? -6.387 9.399 -4.166 1.00 97.94 106 LEU A O 1
ATOM 835 N N . ASP A 1 107 ? -6.686 11.609 -4.376 1.00 97.94 107 ASP A N 1
ATOM 836 C CA . ASP A 1 107 ? -5.858 11.734 -5.580 1.00 97.94 107 ASP A CA 1
ATOM 837 C C . ASP A 1 107 ? -4.373 11.514 -5.271 1.00 97.94 107 ASP A C 1
ATOM 839 O O . ASP A 1 107 ? -3.688 10.818 -6.024 1.00 97.94 107 ASP A O 1
ATOM 843 N N . SER A 1 108 ? -3.888 12.040 -4.139 1.00 97.06 108 SER A N 1
ATOM 844 C CA . SER A 1 108 ? -2.534 11.752 -3.654 1.00 97.06 108 SER A CA 1
ATOM 845 C C . SER A 1 108 ? -2.367 10.262 -3.365 1.00 97.06 108 SER A C 1
ATOM 847 O O . SER A 1 108 ? -1.409 9.661 -3.847 1.00 97.06 108 SER A O 1
ATOM 849 N N . LEU A 1 109 ? -3.334 9.640 -2.677 1.00 97.56 109 LEU A N 1
ATOM 850 C CA . LEU A 1 109 ? -3.323 8.197 -2.436 1.00 97.56 109 LEU A CA 1
ATOM 851 C C . LEU A 1 109 ? -3.276 7.396 -3.732 1.00 97.56 109 LEU A C 1
ATOM 853 O O . LEU A 1 109 ? -2.495 6.457 -3.838 1.00 97.56 109 LEU A O 1
ATOM 857 N N . TRP A 1 110 ? -4.079 7.760 -4.729 1.00 97.25 110 TRP A N 1
ATOM 858 C CA . TRP A 1 110 ? -4.095 7.054 -6.006 1.00 97.25 110 TRP A CA 1
ATOM 859 C C . TRP A 1 110 ? -2.751 7.148 -6.738 1.00 97.25 110 TRP A C 1
ATOM 861 O O . TRP A 1 110 ? -2.257 6.149 -7.266 1.00 97.25 110 TRP A O 1
ATOM 871 N N . ALA A 1 111 ? -2.129 8.329 -6.738 1.00 95.62 111 ALA A N 1
ATOM 872 C CA . ALA A 1 111 ? -0.808 8.527 -7.323 1.00 95.62 111 ALA A CA 1
ATOM 873 C C . ALA A 1 111 ? 0.283 7.739 -6.573 1.00 95.62 111 ALA A C 1
ATOM 875 O O . ALA A 1 111 ? 1.157 7.139 -7.205 1.00 95.62 111 ALA A O 1
ATOM 876 N N . ASP A 1 112 ? 0.227 7.716 -5.240 1.00 95.88 112 ASP A N 1
ATOM 877 C CA . ASP A 1 112 ? 1.151 6.949 -4.404 1.00 95.88 112 ASP A CA 1
ATOM 878 C C . ASP A 1 112 ? 0.987 5.440 -4.594 1.00 95.88 112 ASP A C 1
ATOM 880 O O . ASP A 1 112 ? 1.976 4.727 -4.760 1.00 95.88 112 ASP A O 1
ATOM 884 N N . TYR A 1 113 ? -0.256 4.965 -4.642 1.00 95.44 113 TYR A N 1
ATOM 885 C CA . TYR A 1 113 ? -0.624 3.574 -4.888 1.00 95.44 113 TYR A CA 1
ATOM 886 C C . TYR A 1 113 ? -0.123 3.075 -6.243 1.00 95.44 113 TYR A C 1
ATOM 888 O O . TYR A 1 113 ? 0.510 2.018 -6.330 1.00 95.44 113 TYR A O 1
ATOM 896 N N . GLY A 1 114 ? -0.331 3.863 -7.300 1.00 92.94 114 GLY A N 1
ATOM 897 C CA . GLY A 1 114 ? 0.186 3.546 -8.629 1.00 92.94 114 GLY A CA 1
ATOM 898 C C . GLY A 1 114 ? 1.715 3.475 -8.656 1.00 92.94 114 GLY A C 1
ATOM 899 O O . GLY A 1 114 ? 2.283 2.584 -9.284 1.00 92.94 114 GLY A O 1
ATOM 900 N N . PHE A 1 115 ? 2.401 4.365 -7.934 1.00 91.81 115 PHE A N 1
ATOM 901 C CA . PHE A 1 115 ? 3.859 4.318 -7.840 1.00 91.81 115 PHE A CA 1
ATOM 902 C C . PHE A 1 115 ? 4.363 3.119 -7.031 1.00 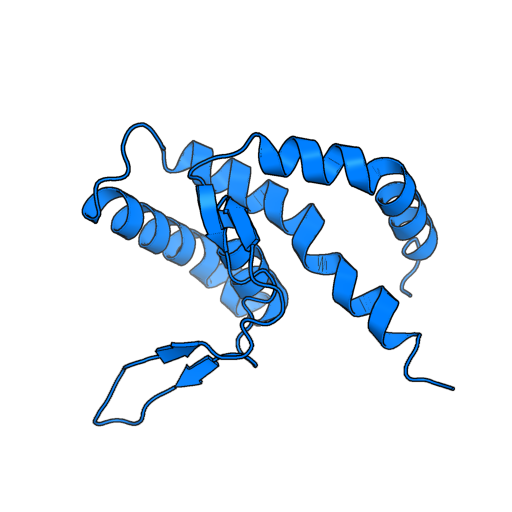91.81 115 PHE A C 1
ATOM 904 O O . PHE A 1 115 ? 5.355 2.499 -7.410 1.00 91.81 115 PHE A O 1
ATOM 911 N N . ALA A 1 116 ? 3.688 2.768 -5.936 1.00 92.19 116 ALA A N 1
ATOM 912 C CA . ALA A 1 116 ? 4.083 1.668 -5.062 1.00 92.19 116 ALA A CA 1
ATOM 913 C C . ALA A 1 116 ? 4.108 0.303 -5.781 1.00 92.19 116 ALA A C 1
ATOM 915 O O . ALA A 1 116 ? 4.953 -0.537 -5.462 1.00 92.19 116 ALA A O 1
ATOM 916 N N . HIS A 1 117 ? 3.292 0.113 -6.826 1.00 87.12 117 HIS A N 1
ATOM 917 C CA . HIS A 1 117 ? 3.347 -1.073 -7.694 1.00 87.12 117 HIS A CA 1
ATOM 918 C C . HIS A 1 117 ? 4.714 -1.296 -8.354 1.00 87.12 117 HIS A C 1
ATOM 920 O O . HIS A 1 117 ? 5.082 -2.437 -8.636 1.00 87.12 117 HIS A O 1
ATOM 926 N N . LEU A 1 118 ? 5.485 -0.229 -8.586 1.00 78.50 118 LEU A N 1
ATOM 927 C CA . LEU A 1 118 ? 6.821 -0.324 -9.179 1.00 78.50 118 LEU A CA 1
ATOM 928 C C . LEU A 1 118 ? 7.837 -0.973 -8.233 1.00 78.50 118 LEU A C 1
ATOM 930 O O . LEU A 1 118 ? 8.845 -1.489 -8.702 1.00 78.50 118 LEU A O 1
ATOM 934 N N . ILE A 1 119 ? 7.585 -0.933 -6.922 1.00 75.06 119 ILE A N 1
ATOM 935 C CA . ILE A 1 119 ? 8.485 -1.470 -5.895 1.00 75.06 119 ILE A CA 1
ATOM 936 C C . ILE A 1 119 ? 8.038 -2.868 -5.469 1.00 75.06 119 ILE A C 1
ATOM 938 O O . ILE A 1 119 ? 8.862 -3.777 -5.397 1.00 75.06 119 ILE A O 1
ATOM 942 N N . GLY A 1 120 ? 6.734 -3.046 -5.232 1.00 60.34 120 GLY A N 1
ATOM 943 C CA . GLY A 1 120 ? 6.190 -4.276 -4.661 1.00 60.34 120 GLY A CA 1
ATOM 944 C C . GLY A 1 120 ? 6.364 -5.513 -5.549 1.00 60.34 120 GLY A C 1
ATOM 945 O O . GLY A 1 120 ? 6.689 -6.581 -5.061 1.00 60.34 120 GLY A O 1
ATOM 946 N N . GLY A 1 121 ? 6.228 -5.405 -6.870 1.00 55.69 121 GLY A N 1
ATOM 947 C CA . GLY A 1 121 ? 6.138 -6.597 -7.731 1.00 55.69 121 GLY A CA 1
ATOM 948 C C . GLY A 1 121 ? 7.423 -7.414 -7.955 1.00 55.69 121 GLY A C 1
ATOM 949 O O . GLY A 1 121 ? 7.359 -8.430 -8.644 1.00 55.69 121 GLY A O 1
ATOM 950 N N . TRP A 1 122 ? 8.591 -6.987 -7.459 1.00 53.47 122 TRP A N 1
ATOM 951 C CA . TRP A 1 122 ? 9.873 -7.414 -8.054 1.00 53.47 122 TRP A CA 1
ATOM 952 C C . TRP A 1 122 ? 10.798 -8.239 -7.156 1.00 53.47 122 TRP A C 1
ATOM 954 O O . TRP A 1 122 ? 11.596 -9.011 -7.687 1.00 53.47 122 TRP A O 1
ATOM 964 N N . LEU A 1 123 ? 10.674 -8.158 -5.827 1.00 46.62 123 LEU A N 1
ATOM 965 C CA . LEU A 1 123 ? 11.448 -9.026 -4.926 1.00 46.62 123 LEU A CA 1
ATOM 966 C C . LEU A 1 123 ? 11.128 -10.537 -5.042 1.00 46.62 123 LEU A C 1
ATOM 968 O O . LEU A 1 123 ? 12.055 -11.333 -4.865 1.00 46.62 123 LEU A O 1
ATOM 972 N N . PRO A 1 124 ? 9.895 -10.982 -5.379 1.00 45.56 124 PRO A N 1
ATOM 973 C CA . PRO A 1 124 ? 9.610 -12.414 -5.476 1.00 45.56 124 PRO A CA 1
ATOM 974 C C . PRO A 1 124 ? 10.361 -13.109 -6.621 1.00 45.56 124 PRO A C 1
ATOM 976 O O . PRO A 1 124 ? 10.757 -14.263 -6.484 1.00 45.56 124 PRO A O 1
ATOM 979 N N . LEU A 1 125 ? 10.599 -12.428 -7.748 1.00 44.38 125 LEU A N 1
ATOM 980 C CA . LEU A 1 125 ? 11.192 -13.058 -8.935 1.00 44.38 125 LEU A CA 1
ATOM 981 C C . LEU A 1 125 ? 12.682 -13.371 -8.763 1.00 44.38 125 LEU A C 1
ATOM 983 O O . LEU A 1 125 ? 13.121 -14.437 -9.186 1.00 44.38 125 LEU A O 1
ATOM 987 N N . SER A 1 126 ? 13.447 -12.507 -8.088 1.00 41.88 126 SER A N 1
ATOM 988 C CA . SER A 1 126 ? 14.863 -12.784 -7.808 1.00 41.88 126 SER A CA 1
ATOM 989 C C . SER A 1 126 ? 15.064 -13.905 -6.784 1.00 41.88 126 SER A C 1
ATOM 991 O O . SER A 1 126 ? 16.075 -14.595 -6.828 1.00 41.88 126 SER A O 1
ATOM 993 N N . LEU A 1 127 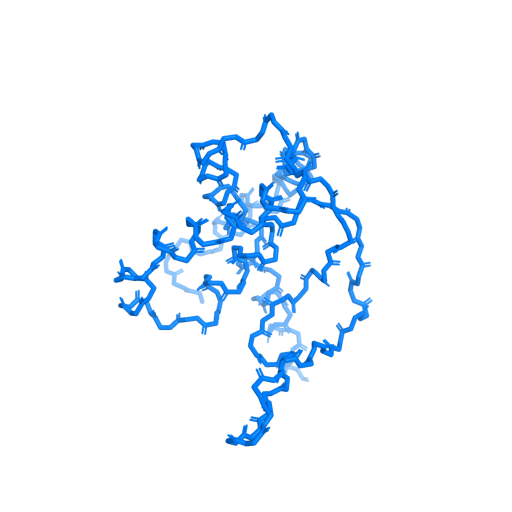? 14.102 -14.119 -5.878 1.00 40.19 127 LEU A N 1
ATOM 994 C CA . LEU A 1 127 ? 14.175 -15.165 -4.847 1.00 40.19 127 LEU A CA 1
ATOM 995 C C . LEU A 1 127 ? 13.653 -16.531 -5.327 1.00 40.19 127 LEU A C 1
ATOM 997 O O . LEU A 1 127 ? 13.973 -17.557 -4.725 1.00 40.19 127 LEU A O 1
ATOM 1001 N N . LEU A 1 128 ? 12.874 -16.570 -6.413 1.00 42.19 128 LEU A N 1
ATOM 1002 C CA . LEU A 1 128 ? 12.439 -17.820 -7.049 1.00 42.19 128 LEU A CA 1
ATOM 1003 C C . LEU A 1 128 ? 13.548 -18.471 -7.894 1.00 42.19 128 LEU A C 1
ATOM 1005 O O . LEU A 1 128 ? 13.555 -19.693 -8.042 1.00 42.19 128 LEU A O 1
ATOM 1009 N N . GLU A 1 129 ? 14.517 -17.698 -8.394 1.00 41.91 129 GLU A N 1
ATOM 1010 C CA . GLU A 1 129 ? 15.673 -18.246 -9.121 1.00 41.91 129 GLU A CA 1
ATOM 1011 C C . GLU A 1 129 ? 16.676 -18.958 -8.189 1.00 41.91 129 GLU A C 1
ATOM 1013 O O . GLU A 1 129 ? 17.277 -19.953 -8.590 1.00 41.91 129 GLU A O 1
ATOM 1018 N N . GLU A 1 130 ? 16.790 -18.554 -6.917 1.00 37.03 130 GLU A N 1
ATOM 1019 C CA . GLU A 1 130 ? 17.719 -19.176 -5.952 1.00 37.03 130 GLU A CA 1
ATOM 1020 C C . GLU A 1 130 ? 17.221 -20.497 -5.334 1.00 37.03 130 GLU A C 1
ATOM 1022 O O . GLU A 1 130 ? 17.993 -21.201 -4.688 1.00 37.03 130 GLU A O 1
ATOM 1027 N N . ARG A 1 131 ? 15.959 -20.895 -5.554 1.00 35.34 131 ARG A N 1
ATOM 1028 C CA . ARG A 1 131 ? 15.408 -22.176 -5.054 1.00 35.34 131 ARG A CA 1
ATOM 1029 C C . ARG A 1 131 ? 15.444 -23.325 -6.068 1.00 35.34 131 ARG A C 1
ATOM 1031 O O . ARG A 1 131 ? 14.816 -24.356 -5.839 1.00 35.34 131 ARG A O 1
ATOM 1038 N N . SER A 1 132 ? 16.174 -23.158 -7.171 1.00 35.91 132 SER A N 1
ATOM 1039 C CA . SER A 1 132 ? 16.258 -24.142 -8.263 1.00 35.91 132 SER A CA 1
ATOM 1040 C C . SER A 1 132 ? 17.639 -24.804 -8.416 1.00 35.91 132 SER A C 1
ATOM 1042 O O . SER A 1 132 ? 17.957 -25.278 -9.507 1.00 35.91 132 SER A O 1
ATOM 1044 N N . ILE A 1 133 ? 18.458 -24.846 -7.358 1.00 37.09 133 ILE A N 1
ATOM 1045 C CA . ILE A 1 133 ? 19.754 -25.556 -7.339 1.00 37.09 133 ILE A CA 1
ATOM 1046 C C . ILE A 1 133 ? 19.731 -26.660 -6.284 1.00 37.09 133 ILE A C 1
ATOM 1048 O O . ILE A 1 133 ? 19.322 -26.363 -5.139 1.00 37.09 133 ILE A O 1
#

Radius of gyration: 16.11 Å; chains: 1; bounding box: 38×42×38 Å

pLDDT: mean 87.16, std 16.27, range [35.34, 98.56]

Foldseek 3Di:
DPPCPVVVVVVCVVCVVVLVVVQQVADDKDWELLQLECVQWDADDPVDRDIDGHDSPVIDIGHNLLSVLLHLVPHDDPVVCVVCVLVVLVVVVVVCVVVPDPPQDSVSSVVSNVSSNSVNPPVVVVVVVVVPD

Sequence (133 aa):
MPEGGAELLQLFSKSYLKLNTALAERAPWTLAHQDYRVENMLFGNAENDEVTVIDWQGIGRGPGVYDLAYLLGGSMETELRRENERDLVVAYHTELCSNGVEGYSLDSLWADYGFAHLIGGWLPLSLLEERSI